Protein AF-A0A840MW12-F1 (afdb_monomer_lite)

InterPro domains:
  IPR010649 Nitrate/trimethylamine N-oxide reductase NapE/TorE [PF06796] (21-71)

pLDDT: mean 81.25, std 10.6, range [58.91, 95.75]

Foldseek 3Di:
DVVVVVVVVVVVVVVVVVVVPPVDDPQDPVNVVVVVCVVVVVVVVVVVCCCVVVVVVVVVVVCVVVDHDDDDD

Secondary structure (DSSP, 8-state):
-HHHHHHHHHHHHHHHHHTT--------HHHHHHHHHHHHHHHHHHHHHHHHHHHHHHHHHHHHHH-PPPPP-

Organism: NCBI:txid211460

Sequence (73 aa):
MDALAKGAIMDTVSNESEARDHSAPPSTRRDEFIVFFIIAALIWPVVAVGVVGGFGFLVWMSQLVLGPPGPPH

Radius of gyration: 28.79 Å; chains: 1; bounding box: 88×24×50 Å

Structure (mmCIF, N/CA/C/O backbone):
data_AF-A0A840MW12-F1
#
_entry.id   AF-A0A840MW12-F1
#
loop_
_atom_site.group_PDB
_atom_site.id
_atom_site.type_symbol
_atom_site.label_atom_id
_atom_site.label_alt_id
_atom_site.label_comp_id
_atom_site.label_asym_id
_atom_site.label_entity_id
_atom_site.label_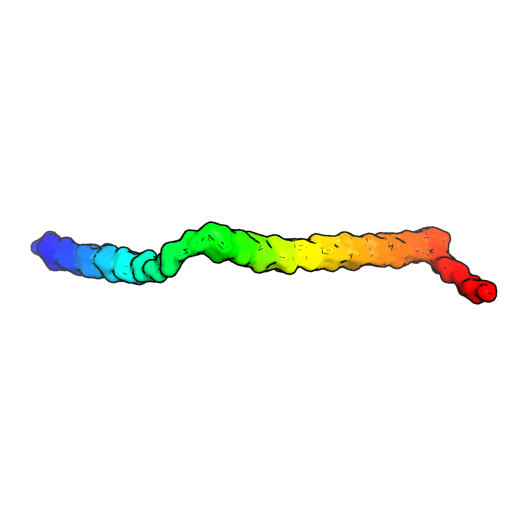seq_id
_atom_site.pdbx_PDB_ins_code
_atom_site.Cartn_x
_atom_site.Cartn_y
_atom_site.Cartn_z
_atom_site.occupancy
_atom_site.B_iso_or_equiv
_atom_site.auth_seq_id
_atom_site.auth_comp_id
_atom_site.auth_asym_id
_atom_site.auth_atom_id
_atom_site.pdbx_PDB_model_num
ATOM 1 N N . MET A 1 1 ? -55.014 10.708 11.350 1.00 71.50 1 MET A N 1
ATOM 2 C CA . MET A 1 1 ? -54.091 10.123 10.349 1.00 71.50 1 MET A CA 1
ATOM 3 C C . MET A 1 1 ? -52.642 10.268 10.809 1.00 71.50 1 MET A C 1
ATOM 5 O O . MET A 1 1 ? -51.840 9.383 10.552 1.00 71.50 1 MET A O 1
ATOM 9 N N . ASP A 1 2 ? -52.332 11.317 11.575 1.00 75.50 2 ASP A N 1
ATOM 10 C CA . ASP A 1 2 ? -50.971 11.667 12.010 1.00 75.50 2 ASP A CA 1
ATOM 11 C C . ASP A 1 2 ? -50.322 10.679 12.989 1.00 75.50 2 ASP A C 1
ATOM 13 O O . ASP A 1 2 ? -49.111 10.488 12.959 1.00 75.50 2 ASP A O 1
ATOM 17 N N . ALA A 1 3 ? -51.109 10.003 13.832 1.00 78.06 3 ALA A N 1
ATOM 18 C CA . ALA A 1 3 ? -50.575 9.078 14.836 1.00 78.06 3 ALA A CA 1
ATOM 19 C C . ALA A 1 3 ? -49.958 7.802 14.228 1.00 78.06 3 ALA A C 1
ATOM 21 O O . ALA A 1 3 ? -48.940 7.322 14.719 1.00 78.06 3 ALA A O 1
ATOM 22 N N . LEU A 1 4 ? -50.538 7.284 13.137 1.00 82.25 4 LEU A N 1
ATOM 23 C CA . LEU A 1 4 ? -50.030 6.093 12.441 1.00 82.25 4 LEU A CA 1
ATOM 24 C C . LEU A 1 4 ? -48.741 6.3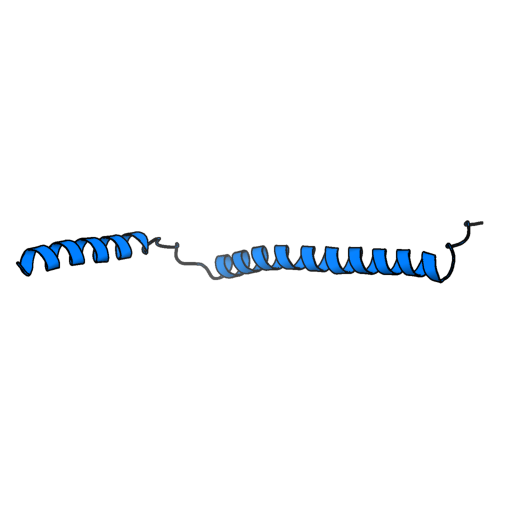88 11.670 1.00 82.25 4 LEU A C 1
ATOM 26 O O . LEU A 1 4 ? -47.802 5.600 11.724 1.00 82.25 4 LEU A O 1
ATOM 30 N N . ALA A 1 5 ? -48.675 7.547 11.007 1.00 85.88 5 ALA A N 1
ATOM 31 C CA . ALA A 1 5 ? -47.464 7.988 10.322 1.00 85.88 5 ALA A CA 1
ATOM 32 C C . ALA A 1 5 ? -46.315 8.206 11.318 1.00 85.88 5 ALA A C 1
ATOM 34 O O . ALA A 1 5 ? -45.182 7.821 11.057 1.00 85.88 5 ALA A O 1
ATOM 35 N N . LYS A 1 6 ? -46.610 8.765 12.495 1.00 84.06 6 LYS A N 1
ATOM 36 C CA . LYS A 1 6 ? -45.605 9.025 13.530 1.00 84.06 6 LYS A CA 1
ATOM 37 C C . LYS A 1 6 ? -45.044 7.739 14.152 1.00 84.06 6 LYS A C 1
ATOM 39 O O . LYS A 1 6 ? -43.847 7.694 14.407 1.00 84.06 6 LYS A O 1
ATOM 44 N N . GLY A 1 7 ? -45.876 6.708 14.342 1.00 82.56 7 GLY A N 1
ATOM 45 C CA . GLY A 1 7 ? -45.439 5.382 14.802 1.00 82.56 7 GLY A CA 1
ATOM 46 C C . GLY A 1 7 ? -44.476 4.715 13.818 1.00 82.56 7 GLY A C 1
ATOM 47 O O . GLY A 1 7 ? -43.335 4.450 14.172 1.00 82.56 7 GLY A O 1
ATOM 48 N N . ALA A 1 8 ? -44.880 4.594 12.548 1.00 84.56 8 ALA A N 1
ATOM 49 C CA . ALA A 1 8 ? -44.055 3.966 11.510 1.00 84.56 8 ALA A CA 1
ATOM 50 C C . ALA A 1 8 ? -42.697 4.669 11.293 1.00 84.56 8 ALA A C 1
ATOM 52 O O . ALA A 1 8 ? -41.691 4.023 11.007 1.00 84.56 8 ALA A O 1
ATOM 53 N N . ILE A 1 9 ? -42.651 5.997 11.448 1.00 84.81 9 ILE A N 1
ATOM 54 C CA . ILE A 1 9 ? -41.408 6.775 11.349 1.00 84.81 9 ILE A CA 1
ATOM 55 C C . ILE A 1 9 ? -40.492 6.521 12.558 1.00 84.81 9 ILE A C 1
ATOM 57 O O . ILE A 1 9 ? -39.279 6.401 12.387 1.00 84.81 9 ILE A O 1
ATOM 61 N N . MET A 1 10 ? -41.046 6.421 13.772 1.00 80.19 10 MET A N 1
ATOM 62 C CA . MET A 1 10 ? -40.271 6.126 14.984 1.00 80.19 10 MET A CA 1
ATOM 63 C C . MET A 1 10 ? -39.615 4.738 14.924 1.00 80.19 10 MET A C 1
ATOM 65 O O . MET A 1 10 ? -38.459 4.596 15.324 1.00 80.19 10 MET A O 1
ATOM 69 N N . ASP A 1 11 ? -40.319 3.742 14.391 1.00 82.56 11 ASP A N 1
ATOM 70 C CA . ASP A 1 11 ? -39.839 2.359 14.298 1.00 82.56 11 ASP A CA 1
ATOM 71 C C . ASP A 1 11 ? -38.642 2.244 13.335 1.00 82.56 11 ASP A C 1
ATOM 73 O O . ASP A 1 11 ? -37.618 1.644 13.664 1.00 82.56 11 ASP A O 1
ATOM 77 N N . THR A 1 12 ? -38.720 2.913 12.176 1.00 78.94 12 THR A N 1
ATOM 78 C CA . THR A 1 12 ? -37.611 2.998 11.211 1.00 78.94 12 THR A CA 1
ATOM 79 C C . THR A 1 12 ? -36.386 3.688 11.812 1.00 78.94 12 THR A C 1
ATOM 81 O O . THR A 1 12 ? -35.279 3.173 11.688 1.00 78.94 12 THR A O 1
ATOM 84 N N . VAL A 1 13 ? -36.557 4.828 12.491 1.00 79.19 13 VAL A N 1
ATOM 85 C CA . VAL A 1 13 ? -35.429 5.580 13.076 1.00 79.19 13 VAL A CA 1
ATOM 86 C C . VAL A 1 13 ? -34.755 4.795 14.205 1.00 79.19 13 VAL A C 1
ATOM 88 O O . VAL A 1 13 ? -33.536 4.861 14.360 1.00 79.19 13 VAL A O 1
ATOM 91 N N . SER A 1 14 ? -35.533 4.024 14.967 1.00 78.06 14 SER A N 1
ATOM 92 C CA . SER A 1 14 ? -35.013 3.194 16.058 1.00 78.06 14 SER A CA 1
ATOM 93 C C . SER A 1 14 ? -34.192 2.014 15.521 1.00 78.06 14 SER A C 1
ATOM 95 O O . SER A 1 14 ? -33.089 1.770 16.004 1.00 78.06 14 SER A O 1
ATOM 97 N N . ASN A 1 15 ? -34.662 1.352 14.456 1.00 77.94 15 ASN A N 1
ATOM 98 C CA . ASN A 1 15 ? -33.962 0.232 13.813 1.00 77.94 15 ASN A CA 1
ATOM 99 C C . ASN A 1 15 ? -32.625 0.652 13.163 1.00 77.94 15 ASN A C 1
ATOM 101 O O . ASN A 1 15 ? -31.634 -0.071 13.239 1.00 77.94 15 ASN A O 1
ATOM 105 N N . GLU A 1 16 ? -32.567 1.852 12.574 1.00 74.06 16 GLU A N 1
ATOM 106 C CA . GLU A 1 16 ? -31.331 2.426 12.017 1.00 74.06 16 GLU A CA 1
ATOM 107 C C . GLU A 1 16 ? -30.292 2.758 13.106 1.00 74.06 16 GLU A C 1
ATOM 109 O O . GLU A 1 16 ? -29.088 2.723 12.846 1.00 74.06 16 GLU A O 1
ATOM 114 N N . SER A 1 17 ? -30.744 3.090 14.324 1.00 66.62 17 SER A N 1
ATOM 115 C CA . SER A 1 17 ? -29.869 3.361 15.473 1.00 66.62 17 SER A CA 1
ATOM 116 C C . SER A 1 17 ? -29.326 2.074 16.093 1.00 66.62 17 SER A C 1
ATOM 118 O O . SER A 1 17 ? -28.152 2.032 16.451 1.00 66.62 17 SER A O 1
ATOM 120 N N . GLU A 1 18 ? -30.148 1.026 16.187 1.00 67.31 18 GLU A N 1
ATOM 121 C CA . GLU A 1 18 ? -29.751 -0.280 16.732 1.00 67.31 18 GLU A CA 1
ATOM 122 C C . GLU A 1 18 ? -28.739 -0.987 15.815 1.00 67.31 18 GLU A C 1
ATOM 124 O O . GLU A 1 18 ? -27.752 -1.546 16.286 1.00 67.31 18 GLU A O 1
ATOM 129 N N . ALA A 1 19 ? -28.881 -0.842 14.491 1.00 64.06 19 ALA A N 1
ATOM 130 C CA . ALA A 1 19 ? -27.895 -1.332 13.523 1.00 64.06 19 ALA A CA 1
ATOM 131 C C . ALA A 1 19 ? -26.529 -0.613 13.609 1.00 64.06 19 ALA A C 1
ATOM 133 O O . ALA A 1 19 ? -25.505 -1.175 13.204 1.00 64.06 19 ALA A O 1
ATOM 134 N N . ARG A 1 20 ? -26.498 0.622 14.134 1.00 66.44 20 ARG A N 1
ATOM 135 C CA . ARG A 1 20 ? -25.273 1.424 14.311 1.00 66.44 20 ARG A CA 1
ATOM 136 C C . ARG A 1 20 ? -24.565 1.179 1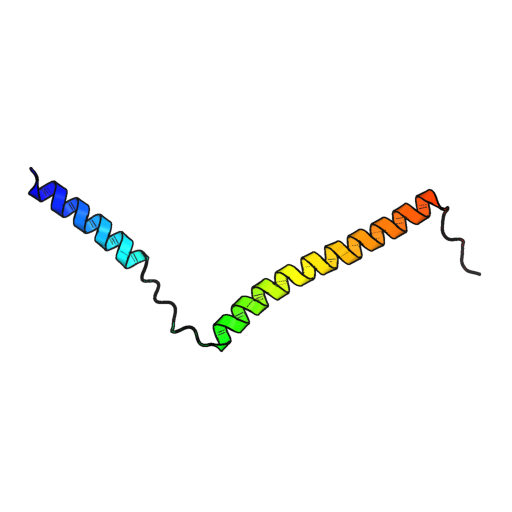5.637 1.00 66.44 20 ARG A C 1
ATOM 138 O O . ARG A 1 20 ? -23.408 1.576 15.754 1.00 66.44 20 ARG A O 1
ATOM 145 N N . ASP A 1 21 ? -25.187 0.477 16.579 1.00 58.91 21 ASP A N 1
ATOM 146 C CA . ASP A 1 21 ? -24.517 -0.002 17.789 1.00 58.91 21 ASP A CA 1
ATOM 147 C C . ASP A 1 21 ? -23.847 -1.360 17.532 1.00 58.91 21 ASP A C 1
ATOM 149 O O . ASP A 1 21 ? -24.030 -2.351 18.236 1.00 58.91 21 ASP A O 1
ATOM 153 N N . HIS A 1 22 ? -23.015 -1.414 16.488 1.00 60.72 22 HIS A N 1
ATOM 154 C CA . HIS A 1 22 ? -21.877 -2.322 16.519 1.00 60.72 22 HIS A CA 1
ATOM 155 C C . HIS A 1 22 ? -20.931 -1.752 17.569 1.00 60.72 22 HIS A C 1
ATOM 157 O O . HIS A 1 22 ? -20.035 -0.974 17.243 1.00 60.72 22 HIS A O 1
ATOM 163 N N . SER A 1 23 ? -21.185 -2.103 18.830 1.00 59.66 23 SER A N 1
ATOM 164 C CA . SER A 1 23 ? -20.289 -1.886 19.956 1.00 59.66 23 SER A CA 1
ATOM 165 C C . SER A 1 23 ? -18.926 -2.476 19.604 1.00 59.66 23 SER A C 1
ATOM 167 O O . SER A 1 23 ? -18.629 -3.646 19.855 1.00 59.66 23 SER A O 1
ATOM 169 N N . ALA A 1 24 ? -18.098 -1.658 18.958 1.00 63.88 24 ALA A N 1
ATOM 170 C CA . ALA A 1 24 ? -16.690 -1.920 18.826 1.00 63.88 24 ALA A CA 1
ATOM 171 C C . ALA A 1 24 ? -16.171 -2.036 20.265 1.00 63.88 24 ALA A C 1
ATOM 173 O O . ALA A 1 24 ? -16.426 -1.134 21.074 1.00 63.88 24 ALA A O 1
ATOM 174 N N . PRO A 1 25 ? -15.510 -3.149 20.627 1.00 67.88 25 PRO A N 1
ATOM 175 C CA . PRO A 1 25 ? -14.920 -3.278 21.950 1.00 67.88 25 PRO A CA 1
ATOM 176 C C . PRO A 1 25 ? -14.027 -2.056 22.199 1.00 67.88 25 PRO A C 1
ATOM 178 O O . PRO A 1 25 ? -13.469 -1.534 21.231 1.00 67.88 25 PRO A O 1
ATOM 181 N N . PRO A 1 26 ? -13.902 -1.577 23.452 1.00 63.62 26 PRO A N 1
ATOM 182 C CA . PRO A 1 26 ? -13.134 -0.376 23.766 1.00 63.62 26 PRO A CA 1
ATOM 183 C C . PRO A 1 26 ? -11.750 -0.494 23.131 1.00 63.62 26 PRO A C 1
ATOM 185 O O . PRO A 1 26 ? -10.931 -1.298 23.578 1.00 63.62 26 PRO A O 1
ATOM 188 N N . SER A 1 27 ? -11.533 0.252 22.044 1.00 63.75 27 SER A N 1
ATOM 189 C CA . SER A 1 27 ? -10.352 0.115 21.205 1.00 63.75 27 SER A CA 1
ATOM 190 C C . SER A 1 27 ? -9.156 0.485 22.055 1.00 63.75 27 SER A C 1
ATOM 192 O O . SER A 1 27 ? -9.000 1.622 22.510 1.00 63.75 27 SER A O 1
ATOM 194 N N . THR A 1 28 ? -8.330 -0.507 22.362 1.00 78.19 28 THR A N 1
ATOM 195 C CA . THR A 1 28 ? -7.142 -0.255 23.155 1.00 78.19 28 THR A CA 1
ATOM 196 C C . THR A 1 28 ? -6.177 0.541 22.276 1.00 78.19 28 THR A C 1
ATOM 198 O O . THR A 1 28 ? -6.155 0.375 21.058 1.00 78.19 28 THR A O 1
ATOM 201 N N . ARG A 1 29 ? -5.304 1.369 22.864 1.00 74.69 29 ARG A N 1
ATOM 202 C CA . ARG A 1 29 ? -4.255 2.094 22.105 1.00 74.69 29 ARG A CA 1
ATOM 203 C C . ARG A 1 29 ? -3.404 1.179 21.204 1.00 74.69 29 ARG A C 1
ATOM 205 O O . ARG A 1 29 ? -2.730 1.645 20.294 1.00 74.69 29 ARG A O 1
ATOM 212 N N . ARG A 1 30 ? -3.398 -0.125 21.497 1.00 79.25 30 ARG A N 1
ATOM 213 C CA . ARG A 1 30 ? -2.694 -1.169 20.750 1.00 79.25 30 ARG A CA 1
ATOM 214 C C . ARG A 1 30 ? -3.444 -1.523 19.466 1.00 79.25 30 ARG A C 1
ATOM 216 O O . ARG A 1 30 ? -2.805 -1.710 18.440 1.00 79.25 30 ARG A O 1
ATOM 223 N N . ASP A 1 31 ? -4.772 -1.556 19.518 1.00 82.62 31 ASP A N 1
ATOM 224 C CA . ASP A 1 31 ? -5.628 -1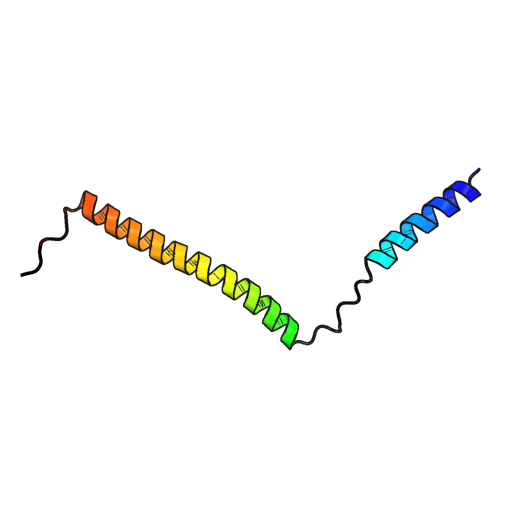.883 18.376 1.00 82.62 31 ASP A CA 1
ATOM 225 C C . ASP A 1 31 ? -5.577 -0.780 17.319 1.00 82.62 31 ASP A C 1
ATOM 227 O O . ASP A 1 31 ? -5.447 -1.080 16.136 1.00 82.62 31 ASP A O 1
ATOM 231 N N . GLU A 1 32 ? -5.553 0.492 17.733 1.00 80.44 32 GLU A N 1
ATOM 232 C CA . GLU A 1 32 ? -5.326 1.619 16.815 1.00 80.44 32 GLU A CA 1
ATOM 233 C C . GLU A 1 32 ? -3.992 1.480 16.071 1.00 80.44 32 GLU A C 1
ATOM 235 O O . GLU A 1 32 ? -3.940 1.638 14.852 1.00 80.44 32 GLU A O 1
ATOM 240 N N . PHE A 1 33 ? -2.918 1.117 16.782 1.00 86.44 33 PHE A N 1
ATOM 241 C CA . PHE A 1 33 ? -1.600 0.925 16.178 1.00 86.44 33 PHE A CA 1
ATOM 242 C C . PHE A 1 33 ? -1.567 -0.278 15.224 1.00 86.44 33 PHE A C 1
ATOM 244 O O . PHE A 1 33 ? -0.931 -0.211 14.174 1.00 86.44 33 PHE A O 1
ATOM 251 N N . ILE A 1 34 ? -2.272 -1.366 15.553 1.00 88.12 34 ILE A N 1
ATOM 252 C CA . ILE A 1 34 ? -2.387 -2.559 14.701 1.00 88.12 34 ILE A CA 1
ATOM 253 C C . ILE A 1 34 ? -3.172 -2.240 13.427 1.00 88.12 34 ILE A C 1
ATOM 255 O O . ILE A 1 34 ? -2.720 -2.591 12.341 1.00 88.12 34 ILE A O 1
ATOM 259 N N . VAL A 1 35 ? -4.302 -1.533 13.527 1.00 88.75 35 VAL A N 1
ATOM 260 C CA . VAL A 1 35 ? -5.078 -1.095 12.355 1.00 88.75 35 VAL A CA 1
ATOM 261 C C . VAL A 1 35 ? -4.229 -0.192 11.460 1.00 88.75 35 VAL A C 1
ATOM 263 O O . VAL A 1 35 ? -4.179 -0.392 10.245 1.00 88.75 35 VAL A O 1
ATOM 266 N N . PHE A 1 36 ? -3.487 0.745 12.055 1.00 86.38 36 PHE A N 1
ATOM 267 C CA . PHE A 1 36 ? -2.568 1.607 11.316 1.00 86.38 36 PHE A CA 1
ATOM 268 C C . PHE A 1 36 ? -1.457 0.805 10.630 1.00 86.38 36 PHE A C 1
ATOM 270 O O . PHE A 1 36 ? -1.145 1.057 9.469 1.00 86.38 36 PHE A O 1
ATOM 277 N N . PHE A 1 37 ? -0.890 -0.190 11.317 1.00 89.44 37 PHE A N 1
ATOM 278 C CA . PHE A 1 37 ? 0.146 -1.059 10.770 1.00 89.44 37 PHE A CA 1
ATOM 279 C C . PHE A 1 37 ? -0.376 -1.933 9.630 1.00 89.44 37 PHE A C 1
ATOM 281 O O . PHE A 1 37 ? 0.314 -2.067 8.631 1.00 89.44 37 PHE A O 1
ATOM 288 N N . ILE A 1 38 ? -1.589 -2.483 9.726 1.00 89.38 38 ILE A N 1
ATOM 289 C CA . ILE A 1 38 ? -2.205 -3.275 8.650 1.00 89.38 38 ILE A CA 1
ATOM 290 C C . ILE A 1 38 ? -2.362 -2.426 7.384 1.00 89.38 38 ILE A C 1
ATOM 292 O O . ILE A 1 38 ? -1.996 -2.863 6.294 1.00 89.38 38 ILE A O 1
ATOM 296 N N . ILE A 1 39 ? -2.852 -1.191 7.525 1.00 90.12 39 ILE A N 1
ATOM 297 C CA . ILE A 1 39 ? -3.014 -0.270 6.393 1.00 90.12 39 ILE A CA 1
ATOM 298 C C . ILE A 1 39 ? -1.643 0.163 5.853 1.00 90.12 39 ILE A C 1
ATOM 300 O O . ILE A 1 39 ? -1.404 0.118 4.647 1.00 90.12 39 ILE A O 1
ATOM 304 N N . ALA A 1 40 ? -0.707 0.538 6.726 1.00 89.62 40 ALA A N 1
ATOM 305 C CA . ALA A 1 40 ? 0.634 0.962 6.333 1.00 89.62 40 ALA A CA 1
ATOM 306 C C . ALA A 1 40 ? 1.425 -0.168 5.655 1.00 89.62 40 ALA A C 1
ATOM 308 O O . ALA A 1 40 ? 2.058 0.059 4.626 1.00 89.62 40 ALA A O 1
ATOM 309 N N . ALA A 1 41 ? 1.337 -1.392 6.174 1.00 86.81 41 ALA A N 1
ATOM 310 C CA . ALA A 1 41 ? 1.939 -2.588 5.597 1.00 86.81 41 ALA A CA 1
ATOM 311 C C . ALA A 1 41 ? 1.282 -3.012 4.278 1.00 86.81 41 ALA A C 1
ATOM 313 O O . ALA A 1 41 ? 1.856 -3.843 3.587 1.00 86.81 41 ALA A O 1
ATOM 314 N N . LEU A 1 42 ? 0.126 -2.449 3.905 1.00 87.12 42 LEU A N 1
ATOM 315 C CA . LEU A 1 42 ? -0.478 -2.598 2.579 1.00 87.12 42 LEU A CA 1
ATOM 316 C C . LEU A 1 42 ? -0.031 -1.486 1.615 1.00 87.12 42 LEU A C 1
ATOM 318 O O . LEU A 1 42 ? 0.220 -1.748 0.442 1.00 87.12 42 LEU A O 1
ATOM 322 N N . ILE A 1 43 ? 0.132 -0.253 2.102 1.00 89.06 43 ILE A N 1
ATOM 323 C CA . ILE A 1 43 ? 0.630 0.875 1.294 1.00 89.06 43 ILE A CA 1
ATOM 324 C C . ILE A 1 43 ? 2.108 0.674 0.935 1.00 89.06 43 ILE A C 1
ATOM 326 O O . ILE A 1 43 ? 2.503 0.854 -0.217 1.00 89.06 43 ILE A O 1
ATOM 330 N N . TRP A 1 44 ? 2.930 0.262 1.900 1.00 92.19 44 TRP A N 1
ATOM 331 C CA . TRP A 1 44 ? 4.367 0.067 1.714 1.00 92.19 44 TRP A CA 1
ATOM 332 C C . TRP A 1 44 ? 4.742 -0.919 0.593 1.00 92.19 44 TRP A C 1
ATOM 334 O O . TRP A 1 44 ? 5.602 -0.573 -0.214 1.00 92.19 44 TRP A O 1
ATOM 344 N N . PRO A 1 45 ? 4.121 -2.108 0.457 1.00 89.00 45 PRO A N 1
ATOM 345 C CA . PRO A 1 45 ? 4.416 -3.022 -0.641 1.00 89.00 45 PRO A CA 1
ATOM 346 C C . PRO A 1 45 ? 3.968 -2.474 -1.993 1.00 89.00 45 PRO A C 1
ATOM 348 O O . PRO A 1 45 ? 4.668 -2.696 -2.974 1.00 89.00 45 PRO A O 1
ATOM 351 N N . VAL A 1 46 ? 2.871 -1.714 -2.069 1.00 92.38 46 VAL A N 1
ATOM 352 C CA . VAL A 1 46 ? 2.484 -1.042 -3.322 1.00 92.38 46 VAL A CA 1
ATOM 353 C C . VAL A 1 46 ? 3.559 -0.037 -3.734 1.00 92.38 46 VAL A C 1
ATOM 355 O O . VAL A 1 46 ? 3.979 -0.027 -4.890 1.00 92.38 46 VAL A O 1
ATOM 358 N N . VAL A 1 47 ? 4.066 0.753 -2.782 1.00 93.50 47 VAL A N 1
ATOM 359 C CA . VAL A 1 47 ? 5.189 1.671 -3.020 1.00 93.50 47 VAL A CA 1
ATOM 360 C C . VAL A 1 47 ? 6.448 0.898 -3.421 1.00 93.50 47 VAL A C 1
ATOM 362 O O . VAL A 1 47 ? 7.092 1.263 -4.400 1.00 93.50 47 VAL A O 1
ATOM 365 N N . ALA A 1 48 ? 6.782 -0.193 -2.729 1.00 93.50 48 ALA A N 1
ATOM 366 C CA . ALA A 1 48 ? 7.952 -1.013 -3.033 1.00 93.50 48 ALA A CA 1
ATOM 367 C C . ALA A 1 48 ? 7.881 -1.612 -4.444 1.00 93.50 48 ALA A C 1
ATOM 369 O O . ALA A 1 48 ? 8.847 -1.520 -5.194 1.00 93.50 48 ALA A O 1
ATOM 370 N N . VAL A 1 49 ? 6.736 -2.171 -4.841 1.00 95.06 49 VAL A N 1
ATOM 371 C CA . VAL A 1 49 ? 6.523 -2.725 -6.186 1.00 95.06 49 VAL A CA 1
ATOM 372 C C . VAL A 1 49 ? 6.531 -1.622 -7.242 1.00 95.06 49 VAL A C 1
ATOM 374 O O . VAL A 1 49 ? 7.130 -1.807 -8.296 1.00 95.06 49 VAL A O 1
ATOM 377 N N . GLY A 1 50 ? 5.931 -0.462 -6.965 1.00 95.75 50 GLY A N 1
ATOM 378 C CA . GLY A 1 50 ? 5.968 0.688 -7.867 1.00 95.75 50 GLY A CA 1
ATOM 379 C C . GLY A 1 50 ? 7.389 1.208 -8.093 1.00 95.75 50 GLY A C 1
ATOM 380 O O . GLY A 1 50 ? 7.788 1.426 -9.234 1.00 95.75 50 GLY A O 1
ATOM 381 N N . VAL A 1 51 ? 8.180 1.343 -7.024 1.00 95.56 51 VAL A N 1
ATOM 382 C CA . VAL A 1 51 ? 9.581 1.777 -7.099 1.00 95.56 51 VAL A CA 1
ATOM 383 C C . VAL A 1 51 ? 10.444 0.716 -7.774 1.00 95.56 51 VAL A C 1
ATOM 385 O O . VAL A 1 51 ? 11.126 1.034 -8.735 1.00 95.56 51 VAL A O 1
ATOM 388 N N . VAL A 1 52 ? 10.415 -0.542 -7.331 1.00 95.56 52 VAL A N 1
ATOM 389 C CA . VAL A 1 52 ? 11.269 -1.611 -7.881 1.00 95.56 52 VAL A CA 1
ATOM 390 C C . VAL A 1 52 ? 10.868 -1.962 -9.312 1.00 95.56 52 VAL A C 1
ATOM 392 O O . VAL A 1 52 ? 11.730 -2.066 -10.181 1.00 95.56 52 VAL A O 1
ATOM 395 N N . GLY A 1 53 ? 9.571 -2.113 -9.576 1.00 95.75 53 GLY A N 1
ATOM 396 C CA . GLY A 1 53 ? 9.043 -2.390 -10.908 1.00 95.75 53 GLY A CA 1
ATOM 397 C C . GLY A 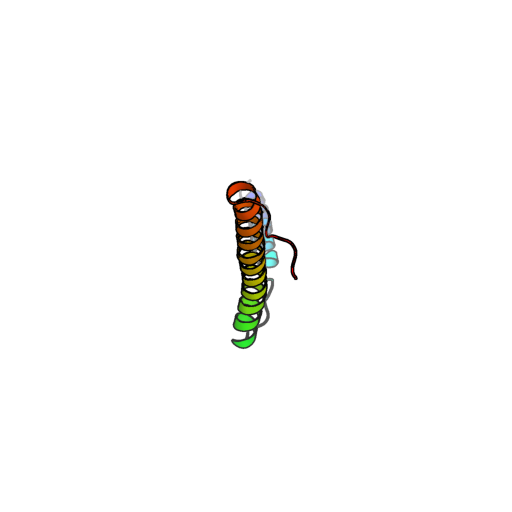1 53 ? 9.263 -1.218 -11.860 1.00 95.75 53 GLY A C 1
ATOM 398 O O . GLY A 1 53 ? 9.752 -1.418 -12.967 1.00 95.75 53 GLY A O 1
ATOM 399 N N . GLY A 1 54 ? 8.984 0.010 -11.415 1.00 95.62 54 GLY A N 1
ATOM 400 C CA . GLY A 1 54 ? 9.226 1.223 -12.194 1.00 95.62 54 GLY A CA 1
ATOM 401 C C . GLY A 1 54 ? 10.708 1.447 -12.483 1.00 95.62 54 GLY A C 1
ATOM 402 O O . GLY A 1 54 ? 11.074 1.701 -13.627 1.00 95.62 54 GLY A O 1
ATOM 403 N N . PHE A 1 55 ? 11.575 1.291 -11.482 1.00 94.56 55 PHE A N 1
ATOM 404 C CA . PHE A 1 55 ? 13.021 1.443 -11.636 1.00 94.56 55 PHE A CA 1
ATOM 405 C C . PHE A 1 55 ? 13.618 0.328 -12.500 1.00 94.56 55 PHE A C 1
ATOM 407 O O . PHE A 1 55 ? 14.403 0.610 -13.398 1.00 94.56 55 PHE A O 1
ATOM 414 N N . GLY A 1 56 ? 13.203 -0.926 -12.305 1.00 93.50 56 GLY A N 1
ATOM 415 C CA . GLY A 1 56 ? 13.609 -2.052 -13.148 1.00 93.50 56 GLY A CA 1
ATOM 416 C C . GLY A 1 56 ? 13.162 -1.887 -14.602 1.00 93.50 56 GLY A C 1
ATOM 417 O O . GLY A 1 56 ? 13.944 -2.131 -15.518 1.00 93.50 56 GLY A O 1
ATOM 418 N N . PHE A 1 57 ? 11.942 -1.392 -14.827 1.00 92.25 57 PHE A N 1
ATOM 419 C CA . PHE A 1 57 ? 11.440 -1.062 -16.160 1.00 92.25 57 PHE A CA 1
ATOM 420 C C . PHE A 1 57 ? 12.211 0.098 -16.797 1.00 92.25 57 PHE A C 1
ATOM 422 O O . PHE A 1 57 ? 12.568 0.018 -17.968 1.00 92.25 57 PHE A O 1
ATOM 429 N N . LEU A 1 58 ? 12.516 1.150 -16.032 1.00 92.38 58 LEU A N 1
ATOM 430 C CA . LEU A 1 58 ? 13.359 2.269 -16.466 1.00 92.38 58 LEU A CA 1
ATOM 431 C C . LEU A 1 58 ? 14.754 1.799 -16.867 1.00 92.38 58 LEU A C 1
ATOM 433 O O . LEU A 1 58 ? 15.252 2.206 -17.909 1.00 92.38 58 LEU A O 1
ATOM 437 N N . VAL A 1 59 ? 15.367 0.927 -16.068 1.00 91.06 59 VAL A N 1
ATOM 438 C CA . VAL A 1 59 ? 16.670 0.323 -16.366 1.00 91.06 59 VAL A CA 1
ATOM 439 C C . VAL A 1 59 ? 16.588 -0.577 -17.599 1.00 91.06 59 VAL A C 1
ATOM 441 O O . VAL A 1 59 ? 17.502 -0.587 -18.414 1.00 91.06 59 VAL A O 1
ATOM 444 N N . TRP A 1 60 ? 15.507 -1.332 -17.781 1.00 88.44 60 TRP A N 1
ATOM 445 C CA . TRP A 1 60 ? 15.306 -2.140 -18.984 1.00 88.44 60 TRP A CA 1
ATOM 446 C C . TRP A 1 60 ? 15.128 -1.275 -20.239 1.00 88.44 60 TRP A C 1
ATOM 448 O O . TRP A 1 60 ? 15.777 -1.508 -21.256 1.00 88.44 60 TRP A O 1
ATOM 458 N N . MET A 1 61 ? 14.314 -0.225 -20.156 1.00 92.06 61 MET A N 1
ATOM 459 C CA . MET A 1 61 ? 14.133 0.732 -21.246 1.00 92.06 61 MET A CA 1
ATOM 460 C C . MET A 1 61 ? 15.407 1.524 -21.533 1.00 92.06 61 MET A C 1
ATOM 462 O O . MET A 1 61 ? 15.723 1.763 -22.696 1.00 92.06 61 MET A O 1
ATOM 466 N N . SER A 1 62 ? 16.181 1.891 -20.507 1.00 86.81 62 SER A N 1
ATOM 467 C CA . SER A 1 62 ? 17.452 2.584 -20.712 1.00 86.81 62 SER A CA 1
ATOM 468 C C . SER A 1 62 ? 18.441 1.705 -21.475 1.00 86.81 62 SER A C 1
ATOM 470 O O . SER A 1 62 ? 19.127 2.221 -22.348 1.00 86.81 62 SER A O 1
ATOM 472 N N . GLN A 1 63 ? 18.447 0.386 -21.248 1.00 84.56 63 GLN A N 1
ATOM 473 C CA . GLN A 1 63 ? 19.238 -0.561 -22.044 1.00 84.56 63 GLN A CA 1
ATOM 474 C C . GLN A 1 63 ? 18.789 -0.614 -23.512 1.00 84.56 63 GLN A C 1
ATOM 476 O O . GLN A 1 63 ? 19.630 -0.712 -24.400 1.00 84.56 63 GLN A O 1
ATOM 481 N N . LEU A 1 64 ? 17.486 -0.513 -23.802 1.00 83.62 64 LEU A N 1
ATOM 482 C CA . LEU A 1 64 ? 17.001 -0.459 -25.189 1.00 83.62 64 LEU A CA 1
ATOM 483 C C . LEU A 1 64 ? 17.438 0.825 -25.914 1.00 83.62 64 LEU A C 1
ATOM 485 O O . LEU A 1 64 ? 17.690 0.784 -27.115 1.00 83.62 64 LEU A O 1
ATOM 489 N N . VAL A 1 65 ? 17.550 1.949 -25.198 1.00 85.31 65 VAL A N 1
ATOM 490 C CA . VAL A 1 65 ? 17.975 3.241 -25.769 1.00 85.31 65 VAL A CA 1
ATOM 491 C C . VAL A 1 65 ? 19.502 3.374 -25.847 1.00 85.31 65 VAL A C 1
ATOM 493 O O . VAL A 1 65 ? 20.018 3.913 -26.822 1.00 85.31 65 VAL A O 1
ATOM 496 N N . LEU A 1 66 ? 20.232 2.901 -24.833 1.00 81.50 66 LEU A N 1
ATOM 497 C CA . LEU A 1 66 ? 21.691 3.051 -24.700 1.00 81.50 66 LEU A CA 1
ATOM 498 C C . LEU A 1 66 ? 22.486 1.877 -25.298 1.00 81.50 66 LEU A C 1
ATOM 500 O O . LEU A 1 66 ? 23.710 1.949 -25.383 1.00 81.50 66 LEU A O 1
ATOM 504 N N . GLY A 1 67 ? 21.800 0.828 -25.750 1.00 70.69 67 GLY A N 1
ATOM 505 C CA . GLY A 1 67 ? 22.398 -0.391 -26.285 1.00 70.69 67 GLY A CA 1
ATOM 506 C C . GLY A 1 67 ? 22.505 -1.503 -25.226 1.00 70.69 67 GLY A C 1
ATOM 507 O O . GLY A 1 67 ? 22.680 -1.208 -24.041 1.00 70.69 67 GLY A O 1
ATOM 508 N N . PRO A 1 68 ? 22.388 -2.789 -25.624 1.00 68.19 68 PRO A N 1
ATOM 509 C CA . PRO A 1 68 ? 22.341 -3.916 -24.690 1.00 68.19 68 PRO A CA 1
ATOM 510 C C . PRO A 1 68 ? 23.584 -3.972 -23.785 1.00 68.19 68 PRO A C 1
ATOM 512 O O . PRO A 1 68 ? 24.695 -3.776 -24.289 1.00 68.19 68 PRO A O 1
ATOM 515 N N . PRO A 1 69 ? 23.448 -4.282 -22.480 1.00 69.00 69 PRO A N 1
ATOM 516 C CA . PRO A 1 69 ? 24.605 -4.493 -21.617 1.00 69.00 69 PRO A CA 1
ATOM 517 C C . PRO A 1 69 ? 25.400 -5.693 -22.142 1.00 69.00 69 PRO A C 1
ATOM 519 O O . PRO A 1 69 ? 24.856 -6.780 -22.346 1.00 69.00 69 PRO A O 1
ATOM 522 N N . GLY A 1 70 ? 26.678 -5.459 -22.442 1.00 65.44 70 GLY A N 1
ATOM 523 C CA . GLY A 1 70 ? 27.533 -6.418 -23.138 1.00 65.44 70 GLY A CA 1
ATOM 524 C C . GLY A 1 70 ? 27.784 -7.715 -22.350 1.00 65.44 70 GLY A C 1
ATOM 525 O O . GLY A 1 70 ? 27.714 -7.703 -21.119 1.00 65.44 70 GLY A O 1
ATOM 526 N N . PRO A 1 71 ? 28.102 -8.830 -23.042 1.00 69.06 71 PRO A N 1
ATOM 527 C CA . PRO A 1 71 ? 28.398 -10.115 -22.410 1.00 69.06 71 PRO A CA 1
ATOM 528 C C . PRO A 1 71 ? 29.557 -10.025 -21.397 1.00 69.06 71 PRO A C 1
AT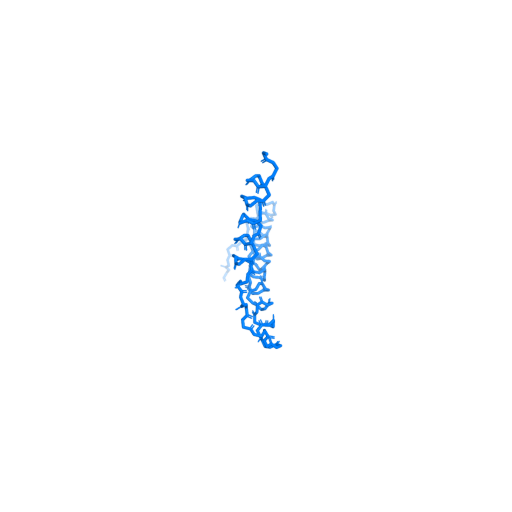OM 530 O O . PRO A 1 71 ? 30.577 -9.400 -21.709 1.00 69.06 71 PRO A O 1
ATOM 533 N N . PRO A 1 72 ? 29.431 -10.652 -20.212 1.00 74.94 72 PRO A N 1
ATOM 534 C CA . PRO A 1 72 ? 30.504 -10.695 -19.225 1.00 74.94 72 PRO A CA 1
ATOM 535 C C . PRO A 1 72 ? 31.649 -11.605 -19.702 1.00 74.94 72 PRO A C 1
ATOM 537 O O . PRO A 1 72 ? 31.399 -12.676 -20.260 1.00 74.94 72 PRO A O 1
ATOM 540 N N . HIS A 1 73 ? 32.885 -11.138 -19.507 1.00 64.31 73 HIS A N 1
ATOM 541 C CA . HIS A 1 73 ? 34.136 -11.876 -19.733 1.00 64.31 73 HIS A CA 1
ATOM 542 C C . HIS A 1 73 ? 34.413 -12.873 -18.605 1.00 64.31 73 HIS A C 1
ATOM 544 O O . HIS A 1 73 ? 34.024 -12.573 -17.452 1.00 64.31 73 HIS A O 1
#